Protein AF-A0A2D8UP81-F1 (afdb_monomer)

Structure (mmCIF, N/CA/C/O backbone):
data_AF-A0A2D8UP81-F1
#
_entry.id   AF-A0A2D8UP81-F1
#
loop_
_atom_site.group_PDB
_atom_site.id
_atom_site.type_symbol
_atom_site.label_atom_id
_atom_site.label_alt_id
_atom_site.label_comp_id
_atom_site.label_asym_id
_atom_site.label_entity_id
_atom_site.label_seq_id
_atom_site.pdbx_PDB_ins_code
_atom_site.Cartn_x
_atom_site.Cartn_y
_atom_site.Cartn_z
_atom_site.occupancy
_atom_site.B_iso_or_equiv
_atom_site.auth_seq_id
_atom_site.auth_comp_id
_atom_site.auth_asym_id
_atom_site.auth_atom_id
_atom_site.pdbx_PDB_model_num
ATOM 1 N N . MET A 1 1 ? 12.927 11.462 -8.881 1.00 51.56 1 MET A N 1
ATOM 2 C CA . MET A 1 1 ? 13.039 10.807 -7.560 1.00 51.56 1 MET A CA 1
ATOM 3 C C . MET A 1 1 ? 14.134 9.755 -7.657 1.00 51.56 1 MET A C 1
ATOM 5 O O . MET A 1 1 ? 13.928 8.743 -8.305 1.00 51.56 1 MET A O 1
ATOM 9 N N . SER A 1 2 ? 15.334 10.066 -7.162 1.00 64.56 2 SER A N 1
ATOM 10 C CA . SER A 1 2 ? 16.531 9.222 -7.317 1.00 64.56 2 SER A CA 1
ATOM 11 C C . SER A 1 2 ? 16.571 8.115 -6.258 1.00 64.56 2 SER A C 1
ATOM 13 O O . SER A 1 2 ? 16.163 8.345 -5.119 1.00 64.56 2 SER A O 1
ATOM 15 N N . PHE A 1 3 ? 17.108 6.947 -6.627 1.00 69.50 3 PHE A N 1
ATOM 16 C CA . PHE A 1 3 ? 17.363 5.781 -5.768 1.00 69.50 3 PHE A CA 1
ATOM 17 C C . PHE A 1 3 ? 17.987 6.155 -4.409 1.00 69.50 3 PHE A C 1
ATOM 19 O O . PHE A 1 3 ? 17.583 5.629 -3.373 1.00 69.50 3 PHE A O 1
ATOM 26 N N . GLY A 1 4 ? 18.878 7.155 -4.381 1.00 74.00 4 GLY A N 1
ATOM 27 C CA . GLY A 1 4 ? 19.507 7.640 -3.147 1.00 74.00 4 GLY A CA 1
ATOM 28 C C . GLY A 1 4 ? 18.526 8.218 -2.117 1.00 74.00 4 GLY A C 1
ATOM 29 O O . GLY A 1 4 ? 18.695 7.998 -0.920 1.00 74.00 4 GLY A O 1
ATOM 30 N N . GLY A 1 5 ? 17.453 8.883 -2.559 1.00 76.50 5 GLY A N 1
ATOM 31 C CA . GLY A 1 5 ? 16.429 9.421 -1.653 1.00 76.50 5 GLY A CA 1
ATOM 32 C C . GLY A 1 5 ? 15.580 8.325 -1.004 1.00 76.50 5 GLY A C 1
ATOM 33 O O . GLY A 1 5 ? 15.208 8.431 0.164 1.00 76.50 5 GLY A O 1
ATOM 34 N N . VAL A 1 6 ? 15.326 7.236 -1.736 1.00 77.50 6 VAL A N 1
ATOM 35 C CA . VAL A 1 6 ? 14.541 6.090 -1.250 1.00 77.50 6 VAL A CA 1
ATOM 36 C C . VAL A 1 6 ? 15.347 5.282 -0.230 1.00 77.50 6 VAL A C 1
ATOM 38 O O . VAL A 1 6 ? 14.833 4.932 0.833 1.00 77.50 6 VAL A O 1
ATOM 41 N N . VAL A 1 7 ? 16.640 5.073 -0.5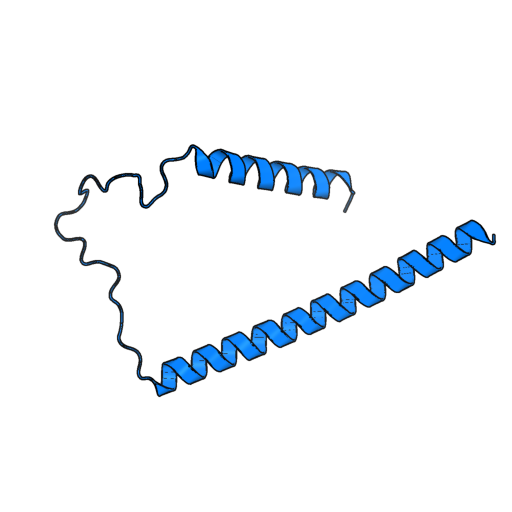00 1.00 80.69 7 VAL A N 1
ATOM 42 C CA . VAL A 1 7 ? 17.574 4.427 0.434 1.00 80.69 7 VAL A CA 1
ATOM 43 C C . VAL A 1 7 ? 17.745 5.267 1.702 1.00 80.69 7 VAL A C 1
ATOM 45 O O . VAL A 1 7 ? 17.686 4.731 2.807 1.00 80.69 7 VAL A O 1
ATOM 48 N N . GLN A 1 8 ? 17.865 6.592 1.584 1.00 85.25 8 GLN A N 1
ATOM 49 C CA . GLN A 1 8 ? 17.954 7.477 2.748 1.00 85.25 8 GLN A CA 1
ATOM 50 C C . GLN A 1 8 ? 16.673 7.461 3.599 1.00 85.25 8 GLN A C 1
ATOM 52 O O . GLN A 1 8 ? 16.755 7.453 4.832 1.00 85.25 8 GLN A O 1
ATOM 57 N N . ALA A 1 9 ? 15.493 7.403 2.975 1.00 83.19 9 ALA A N 1
ATOM 58 C CA . ALA A 1 9 ? 14.223 7.252 3.684 1.00 83.19 9 ALA A CA 1
ATOM 59 C C . ALA A 1 9 ? 14.132 5.896 4.408 1.00 83.19 9 ALA A C 1
ATOM 61 O O . ALA A 1 9 ? 13.740 5.844 5.577 1.00 83.19 9 ALA A O 1
ATOM 62 N N . MET A 1 10 ? 14.574 4.815 3.759 1.00 82.81 10 MET A N 1
ATOM 63 C CA . MET A 1 10 ? 14.635 3.477 4.353 1.00 82.81 10 MET A CA 1
ATOM 64 C C . MET A 1 10 ? 15.591 3.430 5.552 1.00 82.81 10 MET A C 1
ATOM 66 O O . MET A 1 10 ? 15.200 2.981 6.628 1.00 82.81 10 MET A O 1
ATOM 70 N N . ILE A 1 11 ? 16.808 3.965 5.412 1.00 84.94 11 ILE A N 1
ATOM 71 C CA . ILE A 1 11 ? 17.795 4.066 6.500 1.00 84.94 11 ILE A CA 1
ATOM 72 C C . ILE A 1 11 ? 17.230 4.885 7.663 1.00 84.94 11 ILE A C 1
ATOM 74 O O . ILE A 1 11 ? 17.371 4.502 8.824 1.00 84.94 11 ILE A O 1
ATOM 78 N N . THR A 1 12 ? 16.557 5.998 7.370 1.00 85.88 12 THR A N 1
ATOM 79 C CA . THR A 1 12 ? 15.938 6.847 8.397 1.00 85.88 12 THR A CA 1
ATOM 80 C C . THR A 1 12 ? 14.816 6.108 9.127 1.00 85.88 12 THR A C 1
ATOM 82 O O . THR A 1 12 ? 14.739 6.179 10.355 1.00 85.88 12 THR A O 1
ATOM 85 N N . SER A 1 13 ? 13.990 5.346 8.408 1.00 83.81 13 SER A N 1
ATOM 86 C CA . SER A 1 13 ? 12.938 4.509 8.992 1.00 83.81 13 SER A CA 1
ATOM 87 C C . SER A 1 13 ? 13.521 3.422 9.902 1.00 83.81 13 SER A C 1
ATOM 89 O O . SER A 1 13 ? 13.137 3.323 11.069 1.00 83.81 13 SER A O 1
ATOM 91 N N . LEU A 1 14 ? 14.531 2.686 9.426 1.00 82.31 14 LEU A N 1
ATOM 92 C CA . LEU A 1 14 ? 15.229 1.656 10.201 1.00 82.31 14 LEU A CA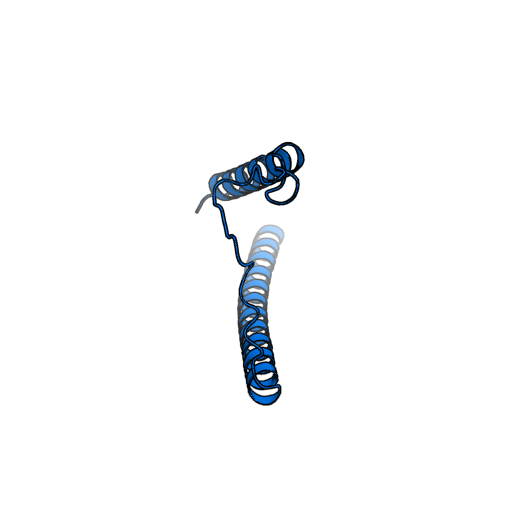 1
ATOM 93 C C . LEU A 1 14 ? 15.896 2.236 11.454 1.00 82.31 14 LEU A C 1
ATOM 95 O O . LEU A 1 14 ? 15.756 1.676 12.539 1.00 82.31 14 LEU A O 1
ATOM 99 N N . LYS A 1 15 ? 16.558 3.392 11.336 1.00 81.38 15 LYS A N 1
ATOM 100 C CA . LYS A 1 15 ? 17.192 4.106 12.456 1.00 81.38 15 LYS A CA 1
ATOM 101 C C . LYS A 1 15 ? 16.173 4.600 13.483 1.00 81.38 15 LYS A C 1
ATOM 103 O O . LYS A 1 15 ? 16.435 4.567 14.684 1.00 81.38 15 LYS A O 1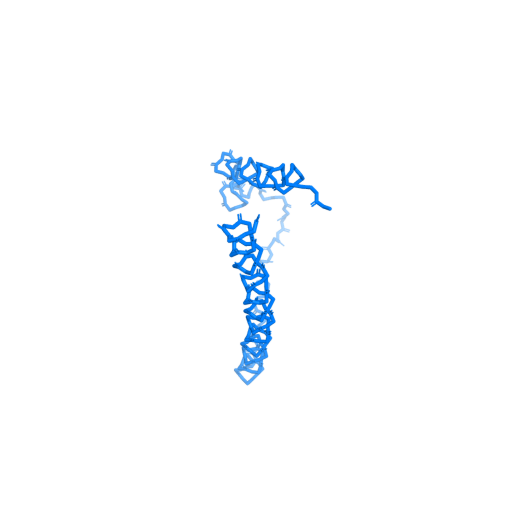
ATOM 108 N N . ASN A 1 16 ? 15.015 5.074 13.035 1.00 77.44 16 ASN A N 1
ATOM 109 C CA . ASN A 1 16 ? 13.944 5.505 13.931 1.00 77.44 16 ASN A CA 1
ATOM 110 C C . ASN A 1 16 ? 13.278 4.314 14.628 1.00 77.44 16 ASN A C 1
ATOM 112 O O . ASN A 1 16 ? 12.911 4.428 15.798 1.00 77.44 16 ASN A O 1
ATOM 116 N N . ASN A 1 17 ? 13.171 3.174 13.943 1.00 75.19 17 ASN A N 1
ATOM 117 C CA . ASN A 1 17 ? 12.600 1.955 14.502 1.00 75.19 17 ASN A CA 1
ATOM 118 C C . ASN A 1 17 ? 13.561 1.258 15.483 1.00 75.19 17 ASN A C 1
ATOM 120 O O . ASN A 1 17 ? 13.142 0.862 16.565 1.00 75.19 17 ASN A O 1
ATOM 124 N N . SER A 1 18 ? 14.864 1.202 15.188 1.00 72.56 18 SER A N 1
ATOM 125 C CA . SER A 1 18 ? 15.869 0.647 16.111 1.00 72.56 18 SER A CA 1
ATOM 126 C C . SER A 1 18 ? 15.977 1.459 17.406 1.00 72.56 18 SER A C 1
ATOM 128 O O . SER A 1 18 ? 16.052 0.903 18.499 1.00 72.56 18 SER A O 1
ATOM 130 N N . ARG A 1 19 ? 15.863 2.790 17.314 1.00 68.00 19 ARG A N 1
ATOM 131 C CA . ARG A 1 19 ? 15.769 3.681 18.484 1.00 68.00 19 ARG A CA 1
ATOM 132 C C . ARG A 1 19 ? 14.492 3.478 19.299 1.00 68.00 19 ARG A C 1
ATOM 134 O O . ARG A 1 19 ? 14.443 3.927 20.439 1.00 68.00 19 ARG A O 1
ATOM 141 N N . ARG A 1 20 ? 13.463 2.834 18.743 1.00 63.56 20 ARG A N 1
ATOM 142 C CA . ARG A 1 20 ? 12.190 2.560 19.423 1.00 63.56 20 ARG A CA 1
ATOM 143 C C . ARG A 1 20 ? 12.307 1.423 20.442 1.00 63.56 20 ARG A C 1
ATOM 145 O O . ARG A 1 20 ? 11.576 1.459 21.417 1.00 63.56 20 ARG A O 1
ATOM 152 N N . GLY A 1 21 ? 13.255 0.494 20.267 1.00 62.38 21 GLY A N 1
ATOM 153 C CA . GLY A 1 21 ? 13.550 -0.571 21.239 1.00 62.38 21 GLY A CA 1
ATOM 154 C C . GLY A 1 21 ? 14.349 -0.113 22.470 1.00 62.38 21 GLY A C 1
ATOM 155 O O . GLY A 1 21 ? 14.290 -0.758 23.506 1.00 62.38 21 GLY A O 1
ATOM 156 N N . HIS A 1 22 ? 15.069 1.015 22.378 1.00 60.66 22 HIS A N 1
ATOM 157 C CA . HIS A 1 22 ? 15.816 1.626 23.497 1.00 60.66 22 HIS A CA 1
ATOM 158 C C . HIS A 1 22 ? 15.144 2.872 24.087 1.00 60.66 22 HIS A C 1
ATOM 160 O O . HIS A 1 22 ? 15.583 3.404 25.107 1.00 60.66 22 HIS A O 1
ATOM 166 N N . ARG A 1 23 ? 14.094 3.382 23.441 1.00 59.34 23 ARG A N 1
ATOM 167 C CA . ARG A 1 23 ? 13.238 4.414 24.019 1.00 59.34 23 ARG A CA 1
ATOM 168 C C . ARG A 1 23 ? 12.230 3.701 24.894 1.00 59.34 23 ARG A C 1
ATOM 170 O O . ARG A 1 23 ? 11.478 2.892 24.370 1.00 59.34 23 ARG A O 1
ATOM 177 N N . THR A 1 24 ? 12.214 4.036 26.185 1.00 58.97 24 THR A N 1
ATOM 178 C CA . THR A 1 24 ? 11.146 3.631 27.105 1.00 58.97 24 THR A CA 1
ATOM 179 C C . THR A 1 24 ? 9.820 3.761 26.379 1.00 58.97 24 THR A C 1
ATOM 181 O O . THR A 1 24 ? 9.435 4.858 25.948 1.00 58.97 24 THR A O 1
ATOM 184 N N . ASN A 1 25 ? 9.188 2.614 26.138 1.00 56.34 25 ASN A N 1
ATOM 185 C CA . ASN A 1 25 ? 7.944 2.557 25.397 1.00 56.34 25 ASN A CA 1
ATOM 186 C C . ASN A 1 25 ? 6.948 3.486 26.104 1.00 56.34 25 ASN A C 1
ATOM 188 O O . ASN A 1 25 ? 7.017 3.631 27.324 1.00 56.34 25 ASN A O 1
ATOM 192 N N . TYR A 1 26 ? 6.021 4.130 25.394 1.00 56.38 26 TYR A N 1
ATOM 193 C CA . TYR A 1 26 ? 5.059 5.037 26.051 1.00 56.38 26 TYR A CA 1
ATOM 194 C C . TYR A 1 26 ? 4.302 4.336 27.203 1.00 56.38 26 TYR A C 1
ATOM 196 O O . TYR A 1 26 ? 3.900 4.977 28.165 1.00 56.38 26 TYR A O 1
ATOM 204 N N . PHE A 1 27 ? 4.198 3.006 27.119 1.00 54.75 27 PHE A N 1
ATOM 205 C CA . PHE A 1 27 ? 3.633 2.101 28.119 1.00 54.75 27 PHE A CA 1
ATOM 206 C C . PHE A 1 27 ? 4.619 1.619 29.206 1.00 54.75 27 PHE A C 1
ATOM 208 O O . PHE A 1 27 ? 4.183 1.238 30.285 1.00 54.75 27 PHE A O 1
ATOM 215 N N . GLU A 1 28 ? 5.931 1.624 28.946 1.00 56.66 28 GLU A N 1
ATOM 216 C CA . GLU A 1 28 ? 6.988 1.261 29.916 1.00 56.66 28 GLU A CA 1
ATOM 217 C C . GLU A 1 28 ? 7.508 2.465 30.695 1.00 56.66 28 GLU A C 1
ATOM 219 O O . GLU A 1 28 ? 8.077 2.325 31.778 1.00 56.66 28 GLU A O 1
ATOM 224 N N . LYS A 1 29 ? 7.332 3.666 30.138 1.00 58.00 29 LYS A N 1
ATOM 225 C CA . LYS A 1 29 ? 7.602 4.929 30.805 1.00 58.00 29 LYS A CA 1
ATOM 226 C C . LYS A 1 29 ? 6.530 5.085 31.876 1.00 58.00 29 LYS A C 1
ATOM 228 O O . LYS A 1 29 ? 5.518 5.741 31.648 1.00 58.00 29 LYS A O 1
ATOM 233 N N . GLY A 1 30 ? 6.735 4.389 32.998 1.00 50.66 30 GLY A N 1
ATOM 234 C CA . GLY A 1 30 ? 5.827 4.347 34.131 1.00 50.66 30 GLY A CA 1
ATOM 235 C C . GLY A 1 30 ? 5.269 5.738 34.347 1.00 50.66 30 GLY A C 1
ATOM 236 O O . GLY A 1 30 ? 6.034 6.687 34.531 1.00 50.66 30 GLY A O 1
ATOM 237 N N . HIS A 1 31 ? 3.952 5.865 34.196 1.00 54.47 31 HIS A N 1
ATOM 238 C CA . HIS A 1 31 ? 3.247 7.117 34.380 1.00 54.47 31 HIS A CA 1
ATOM 239 C C . HIS A 1 31 ? 3.497 7.587 35.816 1.00 54.47 31 HIS A C 1
ATOM 241 O O . HIS A 1 31 ? 2.718 7.298 36.727 1.00 54.47 31 HIS A O 1
ATOM 247 N N . HIS A 1 32 ? 4.582 8.331 36.039 1.00 53.62 32 HIS A N 1
ATOM 248 C CA . HIS A 1 32 ? 4.609 9.299 37.112 1.00 53.62 32 HIS A CA 1
ATOM 249 C C . HIS A 1 32 ? 3.395 10.172 36.853 1.00 53.62 32 HIS A C 1
ATOM 251 O O . HIS A 1 32 ? 3.268 10.789 35.798 1.00 53.62 32 HIS A O 1
ATOM 257 N N . LYS A 1 33 ? 2.446 10.058 37.777 1.00 53.97 33 LYS A N 1
ATOM 258 C CA . LYS A 1 33 ? 1.101 10.607 37.740 1.00 53.97 33 LYS A CA 1
ATOM 259 C C . LYS A 1 33 ? 1.155 12.134 37.638 1.00 53.97 33 LYS A C 1
ATOM 261 O O . LYS A 1 33 ? 0.893 12.824 38.613 1.00 53.97 33 LYS A O 1
ATOM 266 N N . THR A 1 34 ? 1.464 12.687 36.473 1.00 55.91 34 THR A N 1
ATOM 267 C CA . THR A 1 34 ? 1.295 14.113 36.168 1.00 55.91 34 THR A CA 1
ATOM 268 C C . THR A 1 34 ? -0.096 14.368 35.602 1.00 55.91 34 THR A C 1
ATOM 270 O O . THR A 1 34 ? -0.268 14.922 34.528 1.00 55.91 34 THR A O 1
ATOM 273 N N . SER A 1 35 ? -1.109 13.926 36.341 1.00 52.38 35 SER A N 1
ATOM 274 C CA . SER A 1 35 ? -2.311 14.704 36.645 1.00 52.38 35 SER A CA 1
ATOM 275 C C . SER A 1 35 ? -3.176 13.865 37.584 1.00 52.38 35 SER A C 1
ATOM 277 O O . SER A 1 35 ? -3.443 12.682 37.353 1.00 52.38 35 SER A O 1
ATOM 279 N N . GLY A 1 36 ? -3.589 14.450 38.707 1.00 53.75 36 GLY A N 1
ATOM 280 C CA . GLY A 1 36 ? -4.659 13.866 39.501 1.00 53.75 36 GLY A CA 1
ATOM 281 C C . GLY A 1 36 ? -5.902 13.776 38.616 1.00 53.75 36 GLY A C 1
ATOM 282 O O . GLY A 1 36 ? -6.370 14.804 38.142 1.00 53.75 36 GLY A O 1
ATOM 283 N N . LYS A 1 37 ? -6.417 12.556 38.413 1.00 57.88 37 LYS A N 1
ATOM 284 C CA . LYS A 1 37 ? -7.573 12.204 37.559 1.00 57.88 37 LYS A CA 1
ATOM 285 C C . LYS A 1 37 ? -7.280 12.080 36.052 1.00 57.88 37 LYS A C 1
ATOM 287 O O . LYS A 1 37 ? -7.952 12.692 35.232 1.00 57.88 37 LYS A O 1
ATOM 292 N N . SER A 1 38 ? -6.370 11.186 35.665 1.00 54.56 38 SER A N 1
ATOM 293 C CA . SER A 1 38 ? -6.487 10.539 34.349 1.00 54.56 38 SER A CA 1
ATOM 294 C C . SER A 1 38 ? -7.604 9.492 34.415 1.00 54.56 38 SER A C 1
ATOM 296 O O . SER A 1 38 ? -7.392 8.348 34.819 1.00 54.56 38 SER A O 1
ATOM 298 N N . THR A 1 39 ? -8.832 9.894 34.091 1.00 57.81 39 THR A N 1
ATOM 299 C CA . THR A 1 39 ? -9.851 8.943 33.639 1.00 57.81 39 THR A CA 1
ATOM 300 C C . THR A 1 39 ? -9.365 8.431 32.288 1.00 57.81 39 THR A C 1
ATOM 302 O O . THR A 1 39 ? -9.266 9.226 31.355 1.00 57.81 39 THR A O 1
ATOM 305 N N . GLY A 1 40 ? -8.973 7.155 32.205 1.00 59.50 40 GLY A N 1
ATOM 306 C CA . GLY A 1 40 ? -8.439 6.549 30.981 1.00 59.50 40 GLY A CA 1
ATOM 307 C C . GLY A 1 40 ? -9.323 6.789 29.750 1.00 59.50 40 GLY A C 1
ATOM 308 O O . GLY A 1 40 ? -10.460 7.237 29.881 1.00 59.50 40 GLY A O 1
ATOM 309 N N . ILE A 1 41 ? -8.794 6.499 28.554 1.00 64.94 41 ILE A N 1
ATOM 310 C CA . ILE A 1 41 ? -9.480 6.749 27.273 1.00 64.94 41 ILE A CA 1
ATOM 311 C C . ILE A 1 41 ? -10.936 6.264 27.378 1.00 64.94 41 ILE A C 1
ATOM 313 O O . ILE A 1 41 ? -11.149 5.063 27.571 1.00 64.94 41 ILE A O 1
ATOM 317 N N . PRO A 1 42 ? -11.936 7.163 27.302 1.00 61.06 42 PRO A N 1
ATOM 318 C CA . PRO A 1 42 ? -13.324 6.772 27.453 1.00 61.06 42 PRO A CA 1
ATOM 319 C C . PRO A 1 42 ? -13.686 5.858 26.287 1.00 61.06 42 PRO A C 1
ATOM 321 O O . PRO A 1 42 ? -13.802 6.290 25.140 1.00 61.06 42 PRO A O 1
ATOM 324 N N . VAL A 1 43 ? -13.843 4.568 26.578 1.00 61.88 43 VAL A N 1
ATOM 325 C CA . VAL A 1 43 ? -14.334 3.596 25.604 1.00 61.88 43 VAL A CA 1
ATOM 326 C C . VAL A 1 43 ? -15.825 3.854 25.447 1.00 61.88 43 VAL A C 1
ATOM 328 O O . VAL A 1 43 ? -16.651 3.323 26.191 1.00 61.88 43 VAL A O 1
ATOM 331 N N . ILE A 1 44 ? -16.177 4.719 24.497 1.00 69.75 4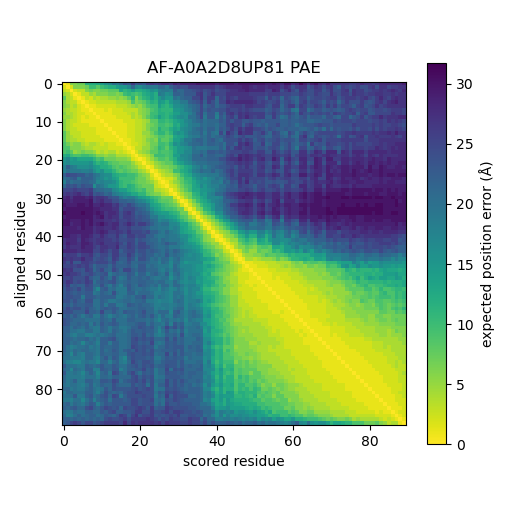4 ILE A N 1
ATOM 332 C CA . ILE A 1 44 ? -17.569 4.935 24.117 1.00 69.75 44 ILE A CA 1
ATOM 333 C C . ILE A 1 44 ? -18.080 3.595 23.584 1.00 69.75 44 ILE A C 1
ATOM 335 O O . ILE A 1 44 ? -17.572 3.067 22.593 1.00 69.75 44 ILE A O 1
ATOM 339 N N . LYS A 1 45 ? -19.065 3.007 24.269 1.00 71.25 45 LYS A N 1
ATOM 340 C CA . LYS A 1 45 ? -19.749 1.804 23.792 1.00 71.25 45 LYS A CA 1
ATOM 341 C C . LYS A 1 45 ? -20.584 2.199 22.577 1.00 71.25 45 LYS A C 1
ATOM 343 O O . LYS A 1 45 ? -21.683 2.724 22.702 1.00 71.25 45 LYS A O 1
ATOM 348 N N . ILE A 1 46 ? -20.013 2.007 21.397 1.00 73.50 46 ILE A N 1
ATOM 349 C CA . ILE A 1 46 ? -20.698 2.201 20.121 1.00 73.50 46 ILE A CA 1
ATOM 350 C C . ILE A 1 46 ? -21.678 1.035 19.936 1.00 73.50 46 ILE A C 1
ATOM 352 O O . ILE A 1 46 ? -21.330 -0.103 20.257 1.00 73.50 46 ILE A O 1
ATOM 356 N N . SER A 1 47 ? -22.889 1.308 19.435 1.00 80.44 47 SER A N 1
ATOM 357 C CA . SER A 1 47 ? -23.859 0.251 19.126 1.00 80.44 47 SER A CA 1
ATOM 358 C C . SER A 1 47 ? -23.254 -0.762 18.151 1.00 80.44 47 SER A C 1
ATOM 360 O O . SER A 1 47 ? -22.450 -0.409 17.283 1.00 80.44 47 SER A O 1
ATOM 362 N N . GLU A 1 48 ? -23.622 -2.035 18.288 1.00 80.38 48 GLU A N 1
ATOM 363 C CA . GLU A 1 48 ? -23.046 -3.103 17.461 1.00 80.38 48 GLU A CA 1
ATOM 364 C C . GLU A 1 48 ? -23.260 -2.864 15.961 1.00 80.38 48 GLU A C 1
ATOM 366 O O . GLU A 1 48 ? -22.377 -3.154 15.156 1.00 80.38 48 GLU A O 1
ATOM 371 N N . GLU A 1 49 ? -24.385 -2.252 15.594 1.00 78.81 49 GLU A N 1
ATOM 372 C CA . GLU A 1 49 ? -24.706 -1.858 14.220 1.00 78.81 49 GLU A CA 1
ATOM 373 C C . GLU A 1 49 ? -23.720 -0.823 13.670 1.00 78.81 49 GLU A C 1
ATOM 375 O O . GLU A 1 49 ? -23.154 -1.005 12.592 1.00 78.81 49 GLU A O 1
ATOM 380 N N . LYS A 1 50 ? -23.431 0.231 14.444 1.00 79.94 50 LYS A N 1
ATOM 381 C CA . LYS A 1 50 ? -22.448 1.252 14.057 1.00 79.94 50 LYS A CA 1
ATOM 382 C C . LYS A 1 50 ? -21.034 0.675 13.995 1.00 79.94 50 LYS A C 1
ATOM 384 O O . LYS A 1 50 ? -20.248 1.069 13.137 1.00 79.94 50 LYS A O 1
ATOM 389 N N . ARG A 1 51 ? -20.706 -0.287 14.865 1.00 82.00 51 ARG A N 1
ATOM 390 C CA . ARG A 1 51 ? -19.418 -0.996 14.823 1.00 82.00 51 ARG A CA 1
ATOM 391 C C . ARG A 1 51 ? -19.277 -1.841 13.554 1.00 82.00 51 ARG A C 1
ATOM 393 O O . ARG A 1 51 ? -18.205 -1.821 12.952 1.00 82.00 51 ARG A O 1
ATOM 400 N N . LYS A 1 52 ? -20.326 -2.564 13.146 1.00 86.69 52 LYS A N 1
ATOM 401 C CA . LYS A 1 52 ? -20.327 -3.343 11.895 1.00 86.69 52 LYS A CA 1
ATOM 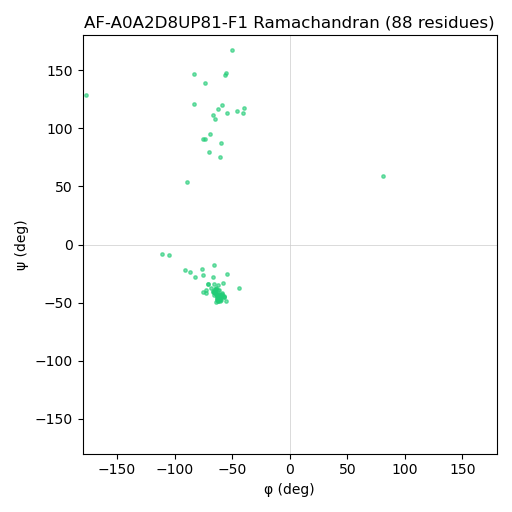402 C C . LYS A 1 52 ? -20.167 -2.432 10.679 1.00 86.69 52 LYS A C 1
ATOM 404 O O . LYS A 1 52 ? -19.254 -2.653 9.896 1.00 86.69 52 LYS A O 1
ATOM 409 N N . ALA A 1 53 ? -20.935 -1.344 10.609 1.00 88.56 53 ALA A N 1
ATOM 410 C CA . ALA A 1 53 ? -20.845 -0.386 9.507 1.00 88.56 53 ALA A CA 1
ATOM 411 C C . ALA A 1 53 ? -19.431 0.205 9.342 1.00 88.56 53 ALA A C 1
ATOM 413 O O . ALA A 1 53 ? -18.904 0.236 8.233 1.00 88.56 53 ALA A O 1
ATOM 414 N N . MET A 1 54 ? -18.779 0.612 10.439 1.00 85.88 54 MET A N 1
ATOM 415 C CA . MET A 1 54 ? -17.396 1.109 10.381 1.00 85.88 54 MET A CA 1
ATOM 416 C C . MET A 1 54 ? -16.400 0.028 9.950 1.00 85.88 54 MET A C 1
ATOM 418 O O . MET A 1 54 ? -15.471 0.306 9.195 1.00 85.88 54 MET A O 1
ATOM 422 N N . ARG A 1 55 ? -16.580 -1.213 10.419 1.00 87.56 55 ARG A N 1
ATOM 423 C CA . ARG A 1 55 ? -15.723 -2.336 10.020 1.00 87.56 55 ARG A CA 1
ATOM 424 C C . ARG A 1 55 ? -15.838 -2.609 8.522 1.00 87.56 55 ARG A C 1
ATOM 426 O O . ARG A 1 55 ? -14.817 -2.797 7.866 1.00 87.56 55 ARG A O 1
ATOM 433 N N . ASP A 1 56 ? -17.053 -2.607 7.992 1.00 90.94 56 ASP A N 1
ATOM 434 C CA . ASP A 1 56 ? -17.304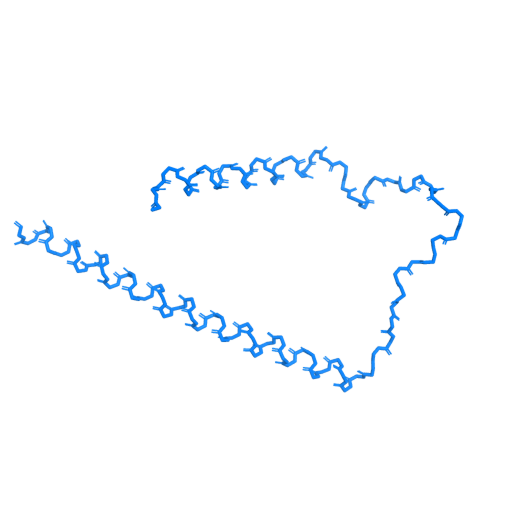 -2.886 6.580 1.00 90.94 56 ASP A CA 1
ATOM 435 C C . ASP A 1 56 ? -16.752 -1.770 5.682 1.00 90.94 56 ASP A C 1
ATOM 437 O O . ASP A 1 56 ? -16.160 -2.058 4.641 1.00 90.94 56 ASP A O 1
ATOM 441 N N . GLN A 1 57 ? -16.849 -0.509 6.121 1.00 89.75 57 GLN A N 1
ATOM 442 C CA . GLN A 1 57 ? -16.216 0.630 5.445 1.00 89.75 57 GLN A CA 1
ATOM 443 C C . GLN A 1 57 ? -14.690 0.486 5.385 1.00 89.75 57 GLN A C 1
ATOM 445 O O . GLN A 1 57 ? -14.119 0.578 4.301 1.00 89.75 57 GLN A O 1
ATOM 450 N N . LEU A 1 58 ? -14.041 0.166 6.510 1.00 89.38 58 LEU A N 1
ATOM 451 C CA . LEU A 1 58 ? -12.589 -0.055 6.564 1.00 89.38 58 LEU A CA 1
ATOM 452 C C . LEU A 1 58 ? -12.137 -1.189 5.635 1.00 89.38 58 LEU A C 1
ATOM 454 O O . LEU A 1 58 ? -11.130 -1.072 4.940 1.00 89.38 58 LEU A O 1
ATOM 458 N N . ILE A 1 59 ? -12.887 -2.293 5.595 1.00 91.62 59 ILE A N 1
ATOM 459 C CA . ILE A 1 59 ? -12.580 -3.418 4.701 1.00 91.62 59 ILE A CA 1
ATOM 460 C C . ILE A 1 59 ? -12.733 -2.997 3.233 1.00 91.62 59 ILE A C 1
ATOM 462 O O . ILE A 1 59 ? -11.921 -3.389 2.394 1.00 91.62 59 ILE A O 1
ATOM 466 N N . ALA A 1 60 ? -13.763 -2.215 2.909 1.00 91.25 60 ALA A N 1
ATOM 467 C CA . ALA A 1 60 ? -13.997 -1.741 1.550 1.00 91.25 60 ALA A CA 1
ATOM 468 C C . ALA A 1 60 ? -12.905 -0.769 1.076 1.00 91.25 60 ALA A C 1
ATOM 470 O O . ALA A 1 60 ? -12.470 -0.861 -0.073 1.00 91.25 60 ALA A O 1
ATOM 471 N N . GLU A 1 61 ? -12.447 0.132 1.945 1.00 88.06 61 GLU A N 1
ATOM 472 C CA . GL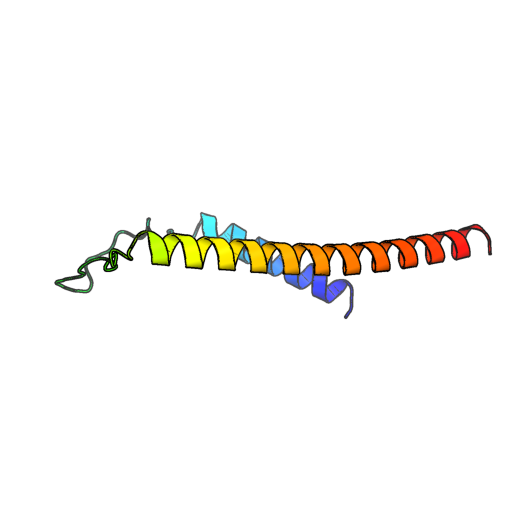U A 1 61 ? -11.341 1.050 1.653 1.00 88.06 61 GLU A CA 1
ATOM 473 C C . GLU A 1 61 ? -10.031 0.293 1.433 1.00 88.06 61 GLU A C 1
ATOM 475 O O . GLU A 1 61 ? -9.416 0.447 0.377 1.00 88.06 61 GLU A O 1
ATOM 480 N N . ASN A 1 62 ? -9.677 -0.622 2.342 1.00 89.75 62 ASN A N 1
ATOM 481 C CA . ASN A 1 62 ? -8.463 -1.429 2.205 1.00 89.75 62 ASN A CA 1
ATOM 482 C C . ASN A 1 62 ? -8.444 -2.218 0.892 1.00 89.75 62 ASN A C 1
ATOM 484 O O . ASN A 1 62 ? -7.441 -2.204 0.187 1.00 89.75 62 ASN A O 1
ATOM 488 N N . LYS A 1 63 ? -9.564 -2.847 0.509 1.00 91.12 63 LYS A N 1
ATOM 489 C CA . LYS A 1 63 ? -9.652 -3.580 -0.765 1.00 91.12 63 LYS A CA 1
ATOM 490 C C . LYS A 1 63 ? -9.431 -2.678 -1.97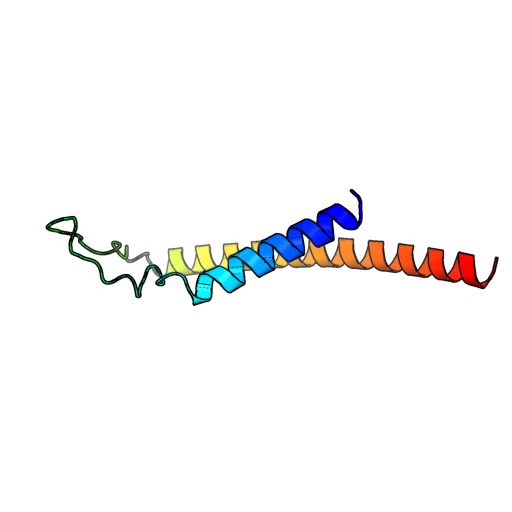9 1.00 91.12 63 LYS A C 1
ATOM 492 O O . LYS A 1 63 ? -8.800 -3.100 -2.945 1.00 91.12 63 LYS A O 1
ATOM 497 N N . ARG A 1 64 ? -9.952 -1.447 -1.958 1.00 90.69 64 ARG A N 1
ATOM 498 C CA . ARG A 1 64 ? -9.758 -0.485 -3.056 1.00 90.69 64 ARG A CA 1
ATOM 499 C C . ARG A 1 64 ? -8.302 -0.054 -3.161 1.00 90.69 64 ARG A C 1
ATOM 501 O O . ARG A 1 64 ? -7.786 0.069 -4.270 1.00 90.69 64 ARG A O 1
ATOM 508 N N . ASP A 1 65 ? -7.647 0.162 -2.030 1.00 90.44 65 ASP A N 1
ATOM 509 C CA . ASP A 1 65 ? -6.245 0.565 -2.012 1.00 90.44 65 ASP A CA 1
ATOM 510 C C . ASP A 1 65 ? -5.318 -0.592 -2.398 1.00 90.44 65 ASP A C 1
ATOM 512 O O . ASP A 1 65 ? -4.416 -0.395 -3.211 1.00 90.44 65 ASP A O 1
ATOM 516 N N . GLU A 1 66 ? -5.603 -1.816 -1.949 1.00 91.31 66 GLU A N 1
ATOM 517 C CA . GLU A 1 66 ? -4.920 -3.031 -2.412 1.00 91.31 66 GLU A CA 1
ATOM 518 C C . GLU A 1 66 ? -5.026 -3.195 -3.932 1.00 91.31 66 GLU A C 1
ATOM 520 O O . GLU A 1 66 ? -4.019 -3.438 -4.599 1.00 91.31 66 GLU A O 1
ATOM 525 N N . GLN A 1 67 ? -6.217 -2.998 -4.506 1.00 92.25 67 GLN A N 1
ATOM 526 C CA . GLN A 1 67 ? -6.419 -3.067 -5.956 1.00 92.25 67 GLN A CA 1
ATOM 527 C C . GLN A 1 67 ? -5.617 -1.999 -6.705 1.00 92.25 67 GLN A C 1
ATOM 529 O O . GLN A 1 67 ? -4.967 -2.311 -7.704 1.00 92.25 67 GLN A O 1
ATOM 534 N N . LYS A 1 68 ? -5.614 -0.750 -6.225 1.00 93.00 68 LYS A N 1
ATOM 535 C CA . LYS A 1 68 ? -4.813 0.324 -6.837 1.00 93.00 68 LYS A CA 1
ATOM 536 C C . LYS A 1 68 ? -3.324 -0.006 -6.808 1.00 93.00 68 LYS A C 1
ATOM 538 O O . LYS A 1 68 ? -2.648 0.139 -7.826 1.00 93.00 68 LYS A O 1
ATOM 543 N N . VAL A 1 69 ? -2.818 -0.463 -5.663 1.00 94.25 69 VAL A N 1
ATOM 544 C CA . VAL A 1 69 ? -1.406 -0.834 -5.505 1.00 94.25 69 VAL A CA 1
ATOM 545 C C . VAL A 1 69 ? -1.053 -2.006 -6.418 1.00 94.25 69 VAL A C 1
ATOM 547 O O . VAL A 1 69 ? -0.021 -1.955 -7.086 1.00 94.25 69 VAL A O 1
ATOM 550 N N . MET A 1 70 ? -1.920 -3.018 -6.511 1.00 95.12 70 MET A N 1
ATOM 551 C CA . MET A 1 70 ? -1.722 -4.165 -7.397 1.00 95.12 70 MET A CA 1
ATOM 552 C C . MET A 1 70 ? -1.626 -3.731 -8.863 1.00 95.12 70 MET A C 1
ATOM 554 O O . MET A 1 70 ? -0.675 -4.112 -9.540 1.00 95.12 70 MET A O 1
ATOM 558 N N . VAL A 1 71 ? -2.542 -2.881 -9.340 1.00 96.56 71 VAL A N 1
ATOM 559 C CA . VAL A 1 71 ? -2.518 -2.377 -10.724 1.00 96.56 71 VAL A CA 1
ATOM 560 C C . VAL A 1 71 ? -1.228 -1.607 -11.012 1.00 96.56 71 VAL A C 1
ATOM 562 O O . VAL A 1 71 ? -0.571 -1.867 -12.020 1.00 96.56 71 VAL A O 1
ATOM 565 N N . ILE A 1 72 ? -0.826 -0.698 -10.119 1.00 96.00 72 ILE A N 1
ATOM 566 C CA . ILE A 1 72 ? 0.415 0.078 -10.277 1.00 96.00 72 ILE A CA 1
ATOM 567 C C . ILE A 1 72 ? 1.631 -0.854 -10.326 1.00 96.00 72 ILE A C 1
ATOM 569 O O . ILE A 1 72 ? 2.496 -0.699 -11.189 1.00 96.00 72 ILE A O 1
ATOM 573 N N . PHE A 1 73 ? 1.686 -1.841 -9.431 1.00 96.31 73 PHE A N 1
ATOM 574 C CA . PHE A 1 73 ? 2.773 -2.813 -9.384 1.00 96.31 73 PHE A CA 1
ATOM 575 C C . PHE A 1 73 ? 2.869 -3.628 -10.679 1.00 96.31 73 PHE A C 1
ATOM 577 O O . PHE A 1 73 ? 3.956 -3.742 -11.246 1.00 96.31 73 PHE A O 1
ATOM 584 N N . THR A 1 74 ? 1.745 -4.144 -11.185 1.00 96.50 74 THR A N 1
ATOM 585 C CA . THR A 1 74 ? 1.717 -4.920 -12.432 1.00 96.50 74 THR A CA 1
ATOM 586 C C . THR A 1 74 ? 2.183 -4.087 -13.623 1.00 96.50 74 THR A C 1
ATOM 588 O O . THR A 1 74 ? 2.996 -4.563 -14.414 1.00 96.50 74 THR A O 1
ATOM 591 N N . VAL A 1 75 ? 1.734 -2.834 -13.738 1.00 97.38 75 VAL A N 1
ATOM 592 C CA . VAL A 1 75 ? 2.163 -1.935 -14.822 1.00 97.38 75 VAL A CA 1
ATOM 593 C C . VAL A 1 75 ? 3.674 -1.694 -14.770 1.00 97.38 75 VAL A C 1
ATOM 595 O O . VAL A 1 75 ? 4.355 -1.827 -15.787 1.00 97.38 75 VAL A O 1
ATOM 598 N N . LEU A 1 76 ? 4.221 -1.396 -13.589 1.00 97.00 76 LEU A N 1
ATOM 599 C CA . LEU A 1 76 ? 5.663 -1.188 -13.421 1.00 97.00 76 LEU A CA 1
ATOM 600 C C . LEU A 1 76 ? 6.475 -2.446 -13.751 1.00 97.00 76 LEU A C 1
ATOM 602 O O . LEU A 1 76 ? 7.528 -2.349 -14.383 1.00 97.00 76 LEU A O 1
ATOM 606 N N . LEU A 1 77 ? 5.978 -3.621 -13.366 1.00 96.75 77 LEU A N 1
ATOM 607 C CA . LEU A 1 77 ? 6.619 -4.899 -13.665 1.00 96.75 77 LEU A CA 1
ATOM 608 C C . LEU A 1 77 ? 6.682 -5.156 -15.178 1.00 96.75 77 LEU A C 1
ATOM 610 O O . LEU A 1 77 ? 7.736 -5.528 -15.688 1.00 96.75 77 LEU A O 1
ATOM 614 N N . VAL A 1 78 ? 5.591 -4.899 -15.906 1.00 97.44 78 VAL A N 1
ATOM 615 C CA . VAL A 1 78 ? 5.552 -5.045 -17.372 1.00 97.44 78 VAL A CA 1
ATOM 616 C C . VAL A 1 78 ? 6.556 -4.110 -18.047 1.00 97.44 78 VAL A C 1
ATOM 618 O O . VAL A 1 78 ? 7.272 -4.539 -18.953 1.00 97.44 78 VAL A O 1
ATOM 621 N N . ILE A 1 79 ? 6.662 -2.861 -17.582 1.00 97.25 79 ILE A N 1
ATOM 622 C CA . ILE A 1 79 ? 7.635 -1.891 -18.108 1.00 97.25 79 ILE A CA 1
ATOM 623 C C . ILE A 1 79 ? 9.066 -2.386 -17.874 1.00 97.25 79 ILE A C 1
ATOM 625 O O . ILE A 1 79 ? 9.874 -2.383 -18.802 1.00 97.25 79 ILE A O 1
ATOM 629 N N . MET A 1 80 ? 9.376 -2.854 -16.660 1.00 96.38 80 MET A N 1
ATOM 630 C CA . MET A 1 80 ? 10.700 -3.391 -16.330 1.00 96.38 80 MET A CA 1
ATOM 631 C C . MET A 1 80 ? 11.068 -4.602 -17.191 1.00 96.38 80 MET A C 1
ATOM 633 O O . MET A 1 80 ? 12.178 -4.659 -17.716 1.00 96.38 80 MET A O 1
ATOM 637 N N . ILE A 1 81 ? 10.141 -5.548 -17.368 1.00 96.56 81 ILE A N 1
ATOM 638 C CA . ILE A 1 81 ? 10.367 -6.730 -18.210 1.00 96.56 81 ILE A CA 1
ATOM 639 C C . ILE A 1 81 ? 10.591 -6.308 -19.663 1.00 96.56 81 ILE A C 1
ATOM 641 O O . ILE A 1 81 ? 11.548 -6.759 -20.284 1.00 96.56 81 ILE A O 1
ATOM 645 N N . SER A 1 82 ? 9.760 -5.407 -20.190 1.00 95.81 82 SER A N 1
ATOM 646 C CA . SER A 1 82 ? 9.891 -4.906 -21.565 1.00 95.81 82 SER A CA 1
ATOM 647 C C . SER A 1 82 ? 11.250 -4.242 -21.800 1.00 95.81 82 SER A C 1
ATOM 649 O O . SER A 1 82 ? 11.900 -4.508 -22.808 1.00 95.81 82 SER A O 1
ATOM 651 N N . ALA A 1 83 ? 11.715 -3.429 -20.848 1.00 95.94 83 ALA A N 1
ATOM 652 C CA . ALA A 1 83 ? 13.027 -2.792 -20.913 1.00 95.94 83 ALA A CA 1
ATOM 653 C C . ALA A 1 83 ? 14.178 -3.811 -20.843 1.00 95.94 83 ALA A C 1
ATOM 655 O O . ALA A 1 83 ? 15.146 -3.695 -21.591 1.00 95.94 83 ALA A O 1
ATOM 656 N N . ALA A 1 84 ? 14.065 -4.825 -19.979 1.00 95.25 84 ALA A N 1
ATOM 657 C CA . ALA A 1 84 ? 15.066 -5.883 -19.868 1.00 95.25 84 ALA A CA 1
ATOM 658 C C . ALA A 1 84 ? 15.154 -6.729 -21.147 1.00 95.25 84 ALA A C 1
ATOM 660 O O . ALA A 1 84 ? 16.252 -7.041 -21.598 1.00 95.25 84 ALA A O 1
ATOM 661 N N . VAL A 1 85 ? 14.011 -7.062 -21.755 1.00 96.62 85 VAL A N 1
ATOM 662 C CA . VAL A 1 85 ? 13.959 -7.765 -23.045 1.00 96.62 85 VAL A CA 1
ATOM 663 C C . VAL A 1 85 ? 14.589 -6.907 -24.138 1.00 96.62 85 VAL A C 1
ATOM 665 O O . VAL A 1 85 ? 15.434 -7.404 -24.871 1.00 96.62 85 VAL A O 1
ATOM 668 N N . TYR A 1 86 ? 14.242 -5.620 -24.219 1.00 95.69 86 TYR A N 1
ATOM 669 C CA . TYR A 1 86 ? 14.854 -4.717 -25.193 1.00 95.69 86 TYR A CA 1
ATOM 670 C C . TYR A 1 86 ? 16.384 -4.709 -25.070 1.00 95.69 86 TYR A C 1
ATOM 672 O O . TYR A 1 86 ? 17.056 -4.935 -26.061 1.00 95.69 86 TYR A O 1
ATOM 680 N N . PHE A 1 87 ? 16.925 -4.567 -23.857 1.00 94.94 87 PHE A N 1
ATOM 681 C CA . PHE A 1 87 ? 18.374 -4.552 -23.618 1.00 94.94 87 PHE A CA 1
ATOM 682 C C . PHE A 1 87 ? 19.084 -5.891 -23.896 1.00 94.94 87 PHE A C 1
ATOM 684 O O . PHE A 1 87 ? 20.280 -5.917 -24.162 1.00 94.94 87 PHE A O 1
ATOM 691 N N . LEU A 1 88 ? 18.385 -7.023 -23.768 1.00 93.81 88 LEU A N 1
ATOM 692 C CA . LEU A 1 88 ? 18.974 -8.344 -24.014 1.00 93.81 88 LEU A CA 1
ATOM 693 C C . LEU A 1 88 ? 19.004 -8.722 -25.498 1.00 93.81 88 LEU A C 1
ATOM 695 O O . LEU A 1 88 ? 19.847 -9.524 -25.895 1.00 93.81 88 LEU A O 1
ATOM 699 N N . PHE A 1 89 ? 18.071 -8.197 -26.293 1.00 90.00 89 PHE A N 1
ATOM 700 C CA . PHE A 1 89 ? 17.893 -8.575 -27.698 1.00 90.00 89 PHE A CA 1
ATOM 701 C C . PHE A 1 89 ? 18.264 -7.466 -28.696 1.00 90.00 89 PHE A C 1
ATOM 703 O O . PHE A 1 89 ? 18.300 -7.741 -29.896 1.00 90.00 89 PHE A O 1
ATOM 710 N N . PHE A 1 90 ? 18.544 -6.251 -28.221 1.00 79.88 90 PHE A N 1
ATOM 711 C CA . PHE A 1 90 ? 18.992 -5.091 -28.995 1.00 79.88 90 PHE A CA 1
ATOM 712 C C . PHE A 1 90 ? 20.136 -4.380 -28.269 1.00 79.88 90 PHE A C 1
ATOM 714 O O . PHE A 1 90 ? 21.116 -4.023 -28.960 1.00 79.88 90 PHE A O 1
#

pLDDT: mean 78.58, std 15.32, range [50.66, 97.44]

Sequence (90 aa):
MSFGGVVQAMITSLKNNSRRGHRTNYFEKGHHKTSGKSTGIPVIKISEEKRKAMRDQLIAENKRDEQKVMVIFTVLLVIMISAAVYFLFF

Foldseek 3Di:
DDPVVVVVVVVVVVVVVVVCVVPCHPVNPPPPPVPDDPPDDPPPPDPPVVVVVVVVVVVVVVVVVVVVVVVVVVVVVVVVVVVVVVVVPD

Mean predicted aligned error: 16.26 Å

Radius of gyration: 23.46 Å; Cα contacts (8 Å, |Δi|>4): 3; chains: 1; bounding box: 44×23×68 Å

Solvent-accessible surface area (backbone atoms only — not comparable to full-atom values): 5492 Å² total; per-residue (Å²): 138,57,72,69,59,57,52,51,51,50,52,50,50,51,54,56,52,59,50,50,78,74,40,72,42,85,84,65,47,67,77,74,76,87,51,93,80,75,75,67,87,80,79,74,84,68,54,70,66,61,51,50,52,54,51,52,49,52,53,53,50,50,52,53,52,52,51,52,52,49,53,53,50,53,54,54,50,52,51,51,50,52,52,53,52,46,68,73,77,105

Secondary structure (DSSP, 8-state):
--HHHHHHHHHHHHHHHHHHHHS--TTTS-----STT----------HHHHHHHHHHHHHHHHHHHHHHHHHH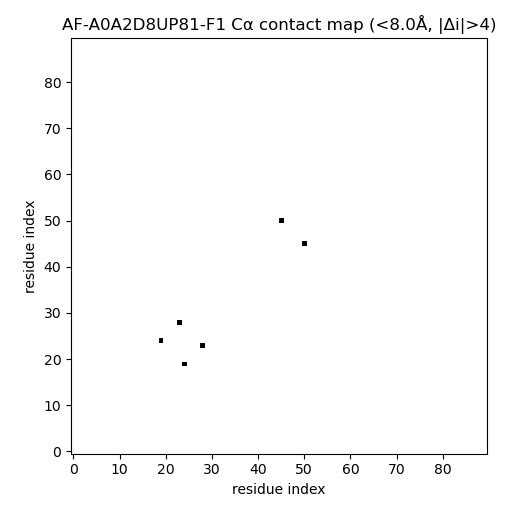HHHHHHHHHHHHHHHH-